Protein AF-A0A8S3YLD1-F1 (afdb_monomer_lite)

Secondary structure (DSSP, 8-state):
-PPPPPSSS--HHHHHTSS-TTSSSS---S--EEEEEPTTT--EEEEETT-SSPPP-

Sequence (57 aa):
MPLAKDLLHPSLEEEEKSKCKLKRLVQSPNTYFMDVKCPGCDKITTVFSHAQTVVLC

pLDDT: mean 89.28, std 7.92, range [51.66, 97.31]

Organism: NCBI:txid100452

Structure (mmCIF, N/CA/C/O backbone):
data_AF-A0A8S3YLD1-F1
#
_entry.id   AF-A0A8S3YLD1-F1
#
loop_
_atom_site.group_PDB
_atom_site.id
_atom_site.type_symbol
_atom_site.label_atom_id
_atom_site.label_alt_id
_a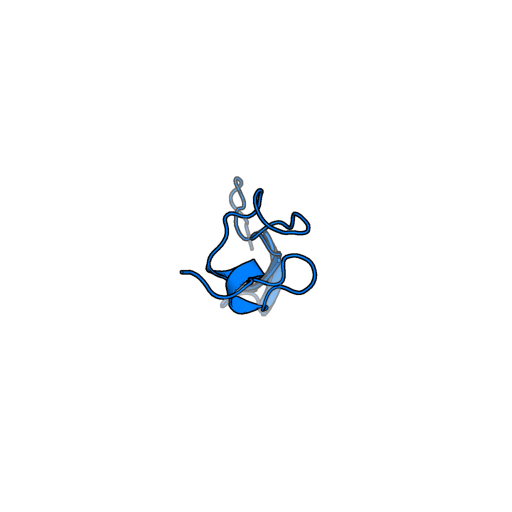tom_site.label_comp_id
_atom_site.label_asym_id
_atom_site.label_entity_id
_atom_site.label_seq_id
_atom_site.pdbx_PDB_ins_code
_atom_site.Cartn_x
_atom_site.Cartn_y
_atom_site.Cartn_z
_atom_site.occupancy
_atom_site.B_iso_or_equiv
_atom_site.auth_seq_id
_atom_site.auth_comp_id
_atom_site.auth_asym_id
_atom_site.auth_atom_id
_atom_site.pdbx_PDB_model_num
ATOM 1 N N . MET A 1 1 ? 32.236 -15.305 -16.322 1.00 51.66 1 MET A N 1
ATOM 2 C CA . MET A 1 1 ? 31.217 -14.960 -17.336 1.00 51.66 1 MET A CA 1
ATOM 3 C C . MET A 1 1 ? 29.865 -15.265 -16.711 1.00 51.66 1 MET A C 1
ATOM 5 O O . MET A 1 1 ? 29.713 -16.412 -16.300 1.00 51.66 1 MET A O 1
ATOM 9 N N . PRO A 1 2 ? 28.923 -14.321 -16.533 1.00 66.12 2 PRO A N 1
ATOM 10 C CA . PRO A 1 2 ? 27.587 -14.736 -16.132 1.00 66.12 2 PRO A CA 1
ATOM 11 C C . PRO A 1 2 ? 27.023 -15.589 -17.274 1.00 66.12 2 PRO A C 1
ATOM 13 O O . PRO A 1 2 ? 27.135 -15.212 -18.441 1.00 66.12 2 PRO A O 1
ATOM 16 N N . LEU A 1 3 ? 26.495 -16.768 -16.943 1.00 77.88 3 LEU A N 1
ATOM 17 C CA . LEU A 1 3 ? 25.656 -17.538 -17.862 1.00 77.88 3 LEU A CA 1
ATOM 18 C C . LEU A 1 3 ? 24.557 -16.620 -18.417 1.00 77.88 3 LEU A C 1
ATOM 20 O O . LEU A 1 3 ? 24.118 -15.699 -17.722 1.00 77.88 3 LEU A O 1
ATOM 24 N N . ALA A 1 4 ? 24.141 -16.852 -19.663 1.00 82.62 4 ALA A N 1
ATOM 25 C CA . ALA A 1 4 ? 23.054 -16.100 -20.281 1.00 82.62 4 ALA A CA 1
ATOM 26 C C . ALA A 1 4 ? 21.836 -16.086 -19.338 1.00 82.62 4 ALA A C 1
ATOM 28 O O . ALA A 1 4 ? 21.310 -17.143 -18.991 1.00 82.62 4 ALA A O 1
ATOM 29 N N . LYS A 1 5 ? 21.437 -14.895 -18.874 1.00 79.62 5 LYS A N 1
ATOM 30 C CA . LYS A 1 5 ? 20.243 -14.715 -18.041 1.00 79.62 5 LYS A CA 1
ATOM 31 C C . LYS A 1 5 ? 19.036 -14.518 -18.943 1.00 79.62 5 LYS A C 1
ATOM 33 O O . LYS A 1 5 ? 19.072 -13.663 -19.826 1.00 79.62 5 LYS A O 1
ATOM 38 N N . ASP A 1 6 ? 17.979 -15.281 -18.689 1.00 86.38 6 ASP A N 1
ATOM 39 C CA . ASP A 1 6 ? 16.689 -15.046 -19.327 1.00 86.38 6 ASP A CA 1
ATOM 40 C C . ASP A 1 6 ? 16.068 -13.764 -18.755 1.00 86.38 6 ASP A C 1
ATOM 42 O O . ASP A 1 6 ? 15.900 -13.617 -17.544 1.00 86.38 6 ASP A O 1
ATOM 46 N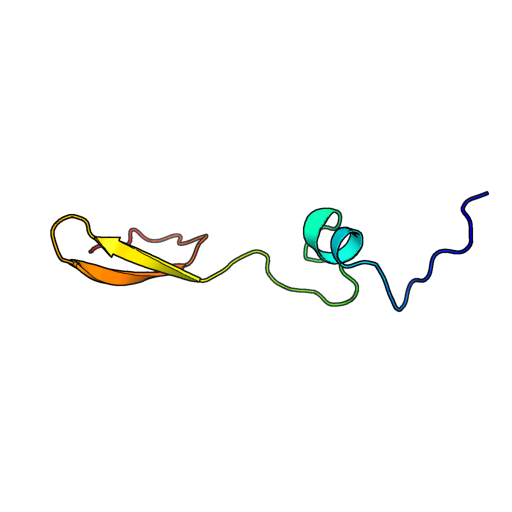 N . LEU A 1 7 ? 15.787 -12.806 -19.637 1.00 86.44 7 LEU A N 1
ATOM 47 C CA . LEU A 1 7 ? 15.187 -11.520 -19.285 1.00 86.44 7 LEU A CA 1
ATOM 48 C C . LEU A 1 7 ? 13.660 -11.540 -19.387 1.00 86.44 7 LEU A C 1
ATOM 50 O O . LEU A 1 7 ? 13.011 -10.675 -18.800 1.00 86.44 7 LEU A O 1
ATOM 54 N N . LEU A 1 8 ? 13.098 -12.485 -20.144 1.00 90.06 8 LEU A N 1
ATOM 55 C CA . LEU A 1 8 ? 11.667 -12.552 -20.431 1.00 90.06 8 LEU A CA 1
ATOM 56 C C . LEU A 1 8 ? 10.915 -13.378 -19.387 1.00 90.06 8 LEU A C 1
ATOM 58 O O . LEU A 1 8 ? 9.765 -13.066 -19.091 1.00 90.06 8 LEU A O 1
ATOM 62 N N . HIS A 1 9 ? 11.571 -14.377 -18.792 1.00 88.69 9 HIS A N 1
ATOM 63 C CA . HIS A 1 9 ? 10.973 -15.247 -17.777 1.00 88.69 9 HIS A CA 1
ATOM 64 C C . HIS A 1 9 ? 11.838 -15.281 -16.505 1.00 88.69 9 HIS A C 1
ATOM 66 O O . HIS A 1 9 ? 12.463 -16.299 -16.196 1.00 88.69 9 HIS A O 1
ATOM 72 N N . PRO A 1 10 ? 11.925 -14.158 -15.763 1.00 86.94 10 PRO A N 1
ATOM 73 C CA . PRO A 1 10 ? 12.614 -14.142 -14.479 1.00 86.94 10 PRO A CA 1
ATOM 74 C C . PRO A 1 10 ? 11.914 -15.071 -13.476 1.00 86.94 10 PRO A C 1
ATOM 76 O O . PRO A 1 10 ? 10.708 -15.304 -13.551 1.00 86.94 10 PRO A O 1
ATOM 79 N N . SER A 1 11 ? 12.661 -15.582 -12.496 1.00 88.94 11 SER A N 1
ATOM 80 C CA . SER A 1 11 ? 12.054 -16.326 -11.392 1.00 88.94 11 SER A CA 1
ATOM 81 C C . SER A 1 11 ? 11.227 -15.398 -10.494 1.00 88.94 11 SER A C 1
ATOM 83 O O . SER A 1 11 ? 11.545 -14.215 -10.339 1.00 88.94 11 SER A O 1
ATOM 85 N N . LEU A 1 12 ? 10.194 -15.946 -9.844 1.00 85.19 12 LEU A N 1
ATOM 86 C CA . LEU A 1 12 ? 9.326 -15.188 -8.930 1.00 85.19 12 LEU A CA 1
ATOM 87 C C . LEU A 1 12 ? 10.116 -14.515 -7.798 1.00 85.19 12 LEU A C 1
ATOM 89 O O . LEU A 1 12 ? 9.825 -13.388 -7.409 1.00 85.19 12 LEU A O 1
ATOM 93 N N . GLU A 1 13 ? 11.159 -15.177 -7.293 1.00 84.31 13 GLU A N 1
ATOM 94 C CA . GLU A 1 13 ? 12.015 -14.609 -6.249 1.00 84.31 13 GLU A CA 1
ATOM 95 C C . GLU A 1 13 ? 12.817 -13.397 -6.738 1.00 84.31 13 GLU A C 1
ATOM 97 O O . GLU A 1 13 ? 12.872 -12.379 -6.039 1.00 84.31 13 GLU A O 1
ATOM 102 N N . GLU A 1 14 ? 13.399 -13.471 -7.943 1.00 81.00 14 GLU A N 1
ATOM 103 C CA . GLU A 1 14 ? 14.117 -12.337 -8.531 1.00 81.00 14 GLU A CA 1
ATOM 104 C C . GLU A 1 14 ? 13.170 -11.170 -8.843 1.00 81.00 14 GLU A C 1
ATOM 106 O O . GLU A 1 14 ? 13.579 -10.011 -8.732 1.00 81.00 14 GLU A O 1
ATOM 111 N N . GLU A 1 15 ? 11.923 -11.440 -9.238 1.00 80.88 15 GLU A N 1
ATOM 112 C CA . GLU A 1 15 ? 10.960 -10.392 -9.573 1.00 80.88 15 GLU A CA 1
ATOM 113 C C . GLU A 1 15 ? 10.361 -9.716 -8.330 1.00 80.88 15 GLU A C 1
ATOM 115 O O . GLU A 1 15 ? 10.389 -8.486 -8.220 1.00 80.88 15 GLU A O 1
ATOM 120 N N . GLU A 1 16 ? 9.861 -10.486 -7.365 1.00 76.19 16 GLU A N 1
ATOM 121 C CA . GLU A 1 16 ? 9.127 -9.927 -6.229 1.00 76.19 16 GLU A CA 1
ATOM 122 C C . GLU A 1 16 ? 10.033 -9.455 -5.091 1.00 76.19 16 GLU A C 1
ATOM 124 O O . GLU A 1 16 ? 9.818 -8.362 -4.559 1.00 76.19 16 GLU A O 1
ATOM 129 N N . LYS A 1 17 ? 11.045 -10.246 -4.713 1.00 78.94 17 LYS A N 1
ATOM 130 C CA . LYS A 1 17 ? 11.793 -10.034 -3.460 1.00 78.94 17 LYS A CA 1
ATOM 131 C C . LYS A 1 17 ? 13.086 -9.252 -3.654 1.00 78.94 17 LYS A C 1
ATOM 133 O O . LYS A 1 17 ? 13.454 -8.463 -2.787 1.00 78.94 17 LYS A O 1
ATOM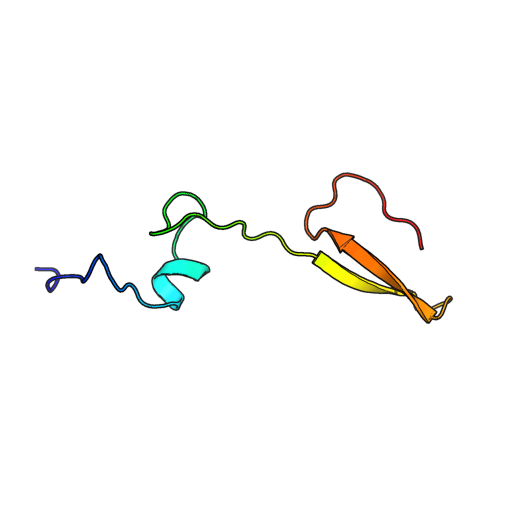 138 N N . SER A 1 18 ? 13.784 -9.461 -4.768 1.00 83.62 18 SER A N 1
ATOM 139 C CA . SER A 1 18 ? 15.120 -8.881 -4.972 1.00 83.62 18 SER A CA 1
ATOM 140 C C . SER A 1 18 ? 15.114 -7.541 -5.710 1.00 83.62 18 SER A C 1
ATOM 142 O O . SER A 1 18 ? 16.051 -6.754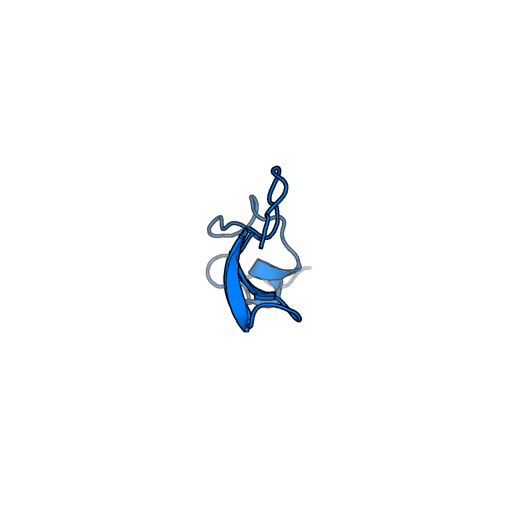 -5.556 1.00 83.62 18 SER A O 1
ATOM 144 N N . LYS A 1 19 ? 14.085 -7.253 -6.518 1.00 89.31 19 LYS A N 1
ATOM 145 C CA . LYS A 1 19 ? 14.001 -6.023 -7.320 1.00 89.31 19 LYS A CA 1
ATOM 146 C C . LYS A 1 19 ? 13.142 -4.955 -6.649 1.00 89.31 19 LYS A C 1
ATOM 148 O O . LYS A 1 19 ? 12.100 -5.220 -6.058 1.00 89.31 19 LYS A O 1
ATOM 153 N N . CYS A 1 20 ? 13.556 -3.698 -6.815 1.00 93.12 20 CYS A N 1
ATOM 154 C CA . CYS A 1 20 ? 12.705 -2.555 -6.491 1.00 93.12 20 CYS A CA 1
ATOM 155 C C . CYS A 1 20 ? 11.437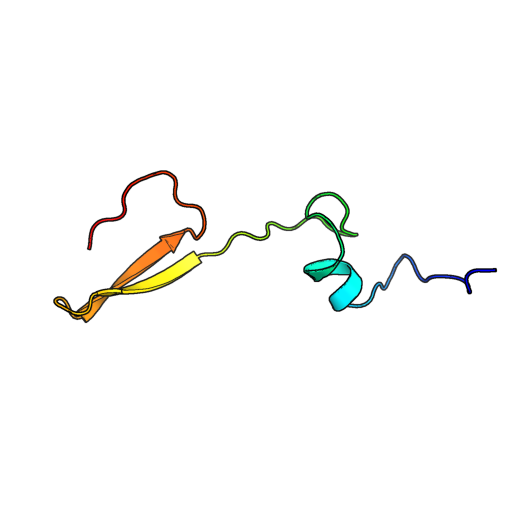 -2.580 -7.361 1.00 93.12 20 CYS A C 1
ATOM 157 O O . CYS A 1 20 ? 11.524 -2.878 -8.552 1.00 93.12 20 CYS A O 1
ATOM 159 N N . LYS A 1 21 ? 10.287 -2.186 -6.795 1.00 92.94 21 LYS A N 1
ATOM 160 C CA . LYS A 1 21 ? 8.963 -2.214 -7.449 1.00 92.94 21 LYS A CA 1
ATOM 161 C C . LYS A 1 21 ? 8.907 -1.566 -8.844 1.00 92.94 21 LYS A C 1
ATOM 163 O O . LYS A 1 21 ? 8.152 -2.018 -9.693 1.00 92.94 21 LYS A O 1
ATOM 168 N N . LEU A 1 22 ? 9.731 -0.540 -9.096 1.00 94.12 22 LEU A N 1
ATOM 169 C CA . LEU A 1 22 ? 9.798 0.168 -10.387 1.00 94.12 22 LEU A CA 1
ATOM 170 C C . LEU A 1 22 ? 10.747 -0.485 -11.412 1.00 94.12 22 LEU A C 1
ATOM 172 O O . LEU A 1 22 ? 10.737 -0.110 -12.579 1.00 94.12 22 LEU A O 1
ATOM 176 N N . LYS A 1 23 ? 11.591 -1.433 -10.987 1.00 92.38 23 LYS A N 1
ATOM 177 C CA . LYS A 1 23 ? 12.605 -2.109 -11.820 1.00 92.38 23 LYS A CA 1
ATOM 178 C C . LYS A 1 23 ? 12.255 -3.572 -12.131 1.00 92.38 23 LYS A C 1
ATOM 180 O O . LYS A 1 23 ? 13.119 -4.328 -12.574 1.00 92.38 23 LYS A O 1
ATOM 185 N N . ARG A 1 24 ? 11.023 -3.990 -11.840 1.00 91.38 24 ARG A N 1
ATOM 186 C CA . ARG A 1 24 ? 10.484 -5.300 -12.236 1.00 91.38 24 ARG A CA 1
ATOM 187 C C . ARG A 1 24 ? 10.245 -5.347 -13.745 1.00 91.38 24 ARG A C 1
ATOM 189 O O . ARG A 1 24 ? 10.254 -4.299 -14.390 1.00 91.38 24 ARG A O 1
ATOM 196 N N . LEU A 1 25 ? 10.048 -6.551 -14.290 1.00 90.19 25 LEU A N 1
ATOM 197 C CA . LEU A 1 25 ? 9.703 -6.713 -15.706 1.00 90.19 25 LEU A CA 1
ATOM 198 C C . LEU A 1 25 ? 8.379 -5.996 -16.001 1.00 90.19 25 LEU A C 1
ATOM 200 O O . LEU A 1 25 ? 8.301 -5.203 -16.937 1.00 90.19 25 LEU A O 1
ATOM 204 N N . VAL A 1 26 ? 7.389 -6.199 -15.129 1.00 91.31 26 VAL A N 1
ATOM 205 C CA . VAL A 1 26 ? 6.167 -5.395 -15.062 1.00 91.31 26 VAL A CA 1
ATOM 206 C C . VAL A 1 26 ? 6.069 -4.773 -13.673 1.00 91.31 26 VAL A C 1
ATOM 208 O O . VAL A 1 26 ? 6.244 -5.439 -12.655 1.00 91.31 26 VAL A O 1
ATOM 211 N N . GLN A 1 27 ? 5.826 -3.466 -13.610 1.00 92.69 27 GLN A N 1
ATOM 212 C CA . GLN A 1 27 ? 5.768 -2.764 -12.331 1.00 92.69 27 GLN A CA 1
ATOM 213 C C . GLN A 1 27 ? 4.484 -3.109 -11.574 1.00 92.69 27 GLN A C 1
ATOM 215 O O . GLN A 1 27 ? 3.387 -3.051 -12.125 1.00 92.69 27 GLN A O 1
ATOM 220 N N . SER A 1 28 ? 4.626 -3.399 -10.284 1.00 91.69 28 SER A N 1
ATOM 221 C CA . SER A 1 28 ? 3.511 -3.676 -9.380 1.00 91.69 28 SER A CA 1
ATOM 222 C C . SER A 1 28 ? 3.781 -3.074 -7.999 1.00 91.69 28 SER A C 1
ATOM 224 O O . SER A 1 28 ? 4.939 -2.976 -7.577 1.00 91.69 28 SER A O 1
ATOM 226 N N . PRO A 1 29 ? 2.748 -2.610 -7.279 1.00 93.62 29 PRO A N 1
ATOM 227 C CA . PRO A 1 29 ? 2.929 -2.083 -5.935 1.00 93.62 29 PRO A CA 1
ATOM 228 C C . PRO A 1 29 ? 3.281 -3.202 -4.945 1.00 93.62 29 PRO A C 1
ATOM 230 O O . PRO A 1 29 ? 2.808 -4.323 -5.061 1.00 93.62 29 PRO A O 1
ATOM 233 N N . ASN A 1 30 ? 4.072 -2.871 -3.920 1.00 92.75 30 ASN A N 1
ATOM 234 C CA . ASN A 1 30 ? 4.300 -3.757 -2.762 1.00 92.75 30 ASN A CA 1
ATOM 235 C C . ASN A 1 30 ? 3.229 -3.586 -1.673 1.00 92.75 30 ASN A C 1
ATOM 237 O O . ASN A 1 30 ? 3.296 -4.203 -0.614 1.00 92.75 30 ASN A O 1
ATOM 241 N N . THR A 1 31 ? 2.301 -2.657 -1.883 1.00 94.81 31 THR A N 1
ATOM 242 C CA . THR A 1 31 ? 1.254 -2.314 -0.927 1.00 94.81 31 THR A CA 1
ATOM 243 C C . THR A 1 31 ? 0.047 -3.216 -1.130 1.00 94.81 31 THR A C 1
ATOM 245 O O . THR A 1 31 ? -0.213 -3.653 -2.247 1.00 94.81 31 THR A O 1
ATOM 248 N N . TYR A 1 32 ? -0.720 -3.445 -0.073 1.00 95.88 32 TYR A N 1
ATOM 249 C CA . TYR A 1 32 ? -1.851 -4.366 -0.080 1.00 95.88 32 TYR A CA 1
ATOM 250 C C . TYR A 1 32 ? -2.924 -3.890 0.900 1.00 95.88 32 TYR A C 1
ATOM 252 O O . TYR A 1 32 ? -2.673 -3.010 1.727 1.00 95.88 32 TYR A O 1
ATOM 260 N N . PHE A 1 33 ? -4.121 -4.455 0.783 1.00 96.62 33 PHE A N 1
ATOM 261 C CA . PHE A 1 33 ? -5.195 -4.282 1.756 1.00 96.62 33 PHE A CA 1
ATOM 262 C C . PHE A 1 33 ? -5.213 -5.475 2.709 1.00 96.62 33 PHE A C 1
ATOM 264 O O . PHE A 1 33 ? -4.867 -6.590 2.320 1.00 96.62 33 PHE A O 1
ATOM 271 N N . MET A 1 34 ? -5.579 -5.224 3.960 1.00 95.94 34 MET A N 1
ATOM 272 C CA . MET A 1 34 ? -5.663 -6.223 5.018 1.00 95.94 34 MET A CA 1
ATOM 273 C C . MET A 1 34 ? -6.998 -6.117 5.733 1.00 95.94 34 MET A C 1
ATOM 275 O O . MET A 1 34 ? -7.462 -5.013 6.008 1.00 95.94 34 MET A O 1
ATOM 279 N N . ASP A 1 35 ? -7.550 -7.260 6.109 1.00 95.25 35 ASP A N 1
ATOM 280 C CA . ASP A 1 35 ? -8.719 -7.336 6.973 1.00 95.25 35 ASP A CA 1
ATOM 281 C C . ASP A 1 35 ? -8.268 -7.373 8.435 1.00 95.25 35 ASP A C 1
ATOM 283 O O . ASP A 1 35 ? -7.670 -8.348 8.898 1.00 95.25 35 ASP A O 1
ATOM 287 N N . VAL A 1 36 ? -8.528 -6.292 9.170 1.00 93.06 36 VAL A N 1
ATOM 288 C CA . VAL A 1 36 ? -8.179 -6.170 10.588 1.00 93.06 36 VAL A CA 1
ATOM 289 C C . VAL A 1 36 ? -9.428 -6.419 11.421 1.00 93.06 36 VAL A C 1
ATOM 291 O O . VAL A 1 36 ? -10.427 -5.713 11.300 1.00 93.06 36 VAL A O 1
ATOM 294 N N . LYS A 1 37 ? -9.373 -7.429 12.291 1.00 94.50 37 LYS A N 1
ATOM 295 C CA . LYS A 1 37 ? -10.444 -7.715 13.248 1.00 94.50 37 LYS A CA 1
ATOM 296 C C . LYS A 1 37 ? -10.193 -6.971 14.561 1.00 94.50 37 LYS A C 1
ATOM 298 O O . LYS A 1 37 ? -9.151 -7.163 15.187 1.00 94.50 37 LYS A O 1
ATOM 303 N N . CYS A 1 38 ? -11.158 -6.167 15.012 1.00 94.06 38 CYS A N 1
ATOM 304 C CA . CYS A 1 38 ? -11.084 -5.525 16.327 1.00 94.06 38 CYS A CA 1
ATOM 305 C C . CYS A 1 38 ? -11.288 -6.544 17.462 1.00 94.06 38 CYS A C 1
ATOM 307 O O . CYS A 1 38 ? -12.314 -7.230 17.468 1.00 94.06 38 CYS A O 1
ATOM 309 N N . PRO A 1 39 ? -10.399 -6.597 18.474 1.00 90.75 39 PRO A N 1
ATOM 310 C CA . PRO A 1 39 ? -10.528 -7.536 19.589 1.00 90.75 39 PRO A CA 1
ATOM 311 C C . PRO A 1 39 ? -11.724 -7.255 20.516 1.00 90.75 39 PRO A C 1
ATOM 313 O O . PRO A 1 39 ? -12.151 -8.158 21.224 1.00 90.75 39 PRO A O 1
ATOM 316 N N . GLY A 1 40 ? -12.270 -6.033 20.529 1.00 92.62 40 GLY A N 1
ATOM 317 C CA . GLY A 1 40 ? -13.403 -5.649 21.388 1.00 92.62 40 GLY A CA 1
ATOM 318 C C . GLY A 1 40 ? -14.763 -5.559 20.689 1.00 92.62 40 GLY A C 1
ATOM 319 O O . GLY A 1 40 ? -15.777 -5.394 21.358 1.00 92.62 40 GLY A O 1
ATOM 320 N N . CYS A 1 41 ? -14.792 -5.625 19.358 1.00 89.06 41 CYS A N 1
ATOM 321 C CA . CYS A 1 41 ? -15.955 -5.244 18.555 1.00 89.06 41 CYS A CA 1
ATOM 322 C C . CYS A 1 41 ? -16.412 -6.335 17.576 1.00 89.06 41 CYS A C 1
ATOM 324 O O . CYS A 1 41 ? -17.452 -6.171 16.943 1.00 89.06 41 CYS A O 1
ATOM 326 N N . ASP A 1 42 ? -15.579 -7.360 17.351 1.00 89.69 42 ASP A N 1
ATOM 327 C CA . ASP A 1 42 ? -15.701 -8.416 16.330 1.00 89.69 42 ASP A CA 1
ATOM 328 C C . ASP A 1 42 ? -15.889 -7.953 14.869 1.00 89.69 42 ASP A C 1
ATOM 330 O O . ASP A 1 42 ? -15.902 -8.781 13.958 1.00 89.69 42 ASP A O 1
ATOM 334 N N . LYS A 1 43 ? -15.963 -6.641 14.616 1.00 93.50 43 LYS A N 1
ATOM 335 C CA . LYS A 1 43 ? -15.996 -6.054 13.276 1.00 93.50 43 LYS A CA 1
ATOM 336 C C . LYS A 1 43 ? -14.657 -6.238 12.568 1.00 93.50 43 LYS A C 1
ATOM 338 O O . LYS A 1 43 ? -13.591 -6.091 13.172 1.00 93.50 43 LYS A O 1
ATOM 343 N N . ILE A 1 44 ? -14.753 -6.521 11.273 1.00 93.75 44 ILE A N 1
ATOM 344 C CA . ILE A 1 44 ? -13.628 -6.610 10.348 1.00 93.75 44 ILE A CA 1
ATOM 345 C C . ILE A 1 44 ? -13.614 -5.329 9.513 1.00 93.75 44 ILE A C 1
ATOM 347 O O . ILE A 1 44 ? -14.623 -4.993 8.890 1.00 93.75 44 ILE A O 1
ATOM 351 N N . THR A 1 45 ? -12.492 -4.614 9.512 1.00 93.75 45 THR A N 1
ATOM 352 C CA . THR A 1 45 ? -12.287 -3.414 8.693 1.00 93.75 45 THR A CA 1
ATOM 353 C C . THR A 1 45 ? -11.164 -3.643 7.685 1.00 93.75 45 THR A C 1
ATOM 355 O O . THR A 1 45 ? -10.121 -4.207 8.009 1.00 93.75 45 THR A O 1
ATOM 358 N N . THR A 1 46 ? -11.376 -3.200 6.444 1.00 94.38 46 THR A N 1
ATOM 359 C CA . THR A 1 46 ? -10.365 -3.255 5.382 1.00 94.38 46 THR A CA 1
ATOM 360 C C . THR A 1 46 ? -9.416 -2.068 5.523 1.00 94.38 46 THR A C 1
ATOM 362 O O . THR A 1 46 ? -9.834 -0.914 5.390 1.00 94.38 46 THR A O 1
ATOM 365 N N . VAL A 1 47 ? -8.135 -2.331 5.758 1.00 95.88 47 VAL A N 1
ATOM 366 C CA . VAL A 1 47 ? -7.103 -1.319 6.000 1.00 95.88 47 VAL A CA 1
ATOM 367 C C . VAL A 1 47 ? -6.023 -1.396 4.932 1.00 95.88 47 VAL A C 1
ATOM 369 O O . VAL A 1 47 ? -5.551 -2.472 4.574 1.00 95.88 47 VAL A O 1
ATOM 372 N N . PHE A 1 48 ? -5.603 -0.241 4.421 1.00 97.31 48 PHE A N 1
ATOM 373 C CA . PHE A 1 48 ? -4.466 -0.162 3.511 1.00 97.31 48 PHE A CA 1
ATOM 374 C C . PHE A 1 48 ? -3.141 -0.278 4.276 1.00 97.31 48 PHE A C 1
ATOM 376 O O . PHE A 1 48 ? -2.941 0.405 5.280 1.00 97.31 48 PHE A O 1
ATOM 383 N N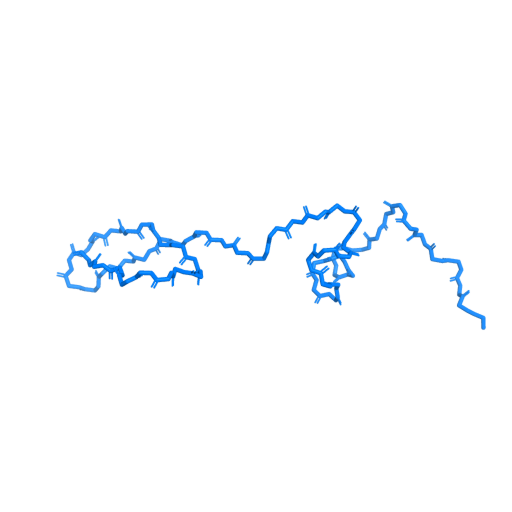 . SER A 1 49 ? -2.201 -1.093 3.784 1.00 96.38 49 SER A N 1
ATOM 384 C CA . SER A 1 49 ? -0.957 -1.404 4.504 1.00 96.38 49 SER A CA 1
ATOM 385 C C . SER A 1 49 ? -0.034 -0.209 4.742 1.00 96.38 49 SER A C 1
ATOM 387 O O . SER A 1 49 ? 0.751 -0.224 5.682 1.00 96.38 49 SER A O 1
ATOM 389 N N . HIS A 1 50 ? -0.132 0.829 3.910 1.00 95.75 50 HIS A N 1
ATOM 390 C CA . HIS A 1 50 ? 0.622 2.079 4.050 1.00 95.75 50 HIS A CA 1
ATOM 391 C C . HIS A 1 50 ? -0.333 3.270 4.234 1.00 95.75 50 HIS A C 1
ATOM 393 O O . HIS A 1 50 ? -0.190 4.300 3.572 1.00 95.75 50 HIS A O 1
ATOM 399 N N . ALA A 1 51 ? -1.368 3.107 5.066 1.00 95.44 51 ALA A N 1
ATOM 400 C CA . ALA A 1 51 ? -2.332 4.166 5.356 1.00 95.44 51 ALA A CA 1
ATOM 401 C C . ALA A 1 51 ? -1.640 5.397 5.968 1.00 95.44 51 ALA A C 1
ATOM 403 O O . ALA A 1 51 ? -0.838 5.281 6.890 1.00 95.44 51 ALA A O 1
ATOM 404 N N . GLN A 1 52 ? -1.964 6.584 5.451 1.00 96.81 52 GLN A N 1
ATOM 405 C CA . GLN A 1 52 ? -1.472 7.860 5.990 1.00 96.81 52 GLN A CA 1
ATOM 406 C C . GLN A 1 52 ? -2.390 8.420 7.085 1.00 96.81 52 GLN A C 1
ATOM 408 O O . GLN A 1 52 ? -1.967 9.230 7.904 1.00 96.81 52 GLN A O 1
ATOM 413 N N . THR A 1 53 ? -3.653 7.998 7.091 1.00 95.25 53 THR A N 1
ATOM 414 C CA . THR A 1 53 ? -4.679 8.431 8.039 1.00 95.25 53 THR A CA 1
ATOM 415 C C . THR A 1 53 ? -4.844 7.418 9.164 1.00 95.25 53 THR A C 1
ATOM 417 O O . THR A 1 53 ? -4.697 6.215 8.950 1.00 95.25 53 THR A O 1
ATOM 420 N N . VAL A 1 54 ? -5.225 7.898 10.349 1.00 92.50 54 VAL A N 1
ATOM 421 C CA . VAL A 1 54 ? -5.605 7.026 11.467 1.00 92.50 54 VAL A CA 1
ATOM 422 C C . VAL A 1 54 ? -6.879 6.271 11.094 1.00 92.50 54 VAL A C 1
ATOM 424 O O . VAL A 1 54 ? -7.888 6.886 10.752 1.00 92.50 54 VAL A O 1
ATOM 427 N N . VAL A 1 55 ? -6.826 4.942 11.158 1.00 89.62 55 VAL A N 1
ATOM 428 C CA . VAL A 1 55 ? -7.995 4.086 10.949 1.00 89.62 55 VAL A CA 1
ATOM 429 C C . VAL A 1 55 ? -8.630 3.793 12.298 1.00 89.62 55 VAL A C 1
ATOM 431 O O . VAL A 1 55 ? -7.977 3.268 13.199 1.00 89.62 55 VAL A O 1
ATOM 434 N N . LEU A 1 56 ? -9.899 4.161 12.434 1.00 89.25 56 LEU A N 1
ATOM 435 C CA . LEU A 1 56 ? -10.707 3.846 13.604 1.00 89.25 56 LEU A CA 1
ATOM 436 C C . LEU A 1 56 ? -11.405 2.500 13.405 1.00 89.25 56 LEU A C 1
ATOM 438 O O . LEU A 1 56 ? -11.670 2.092 12.272 1.00 89.25 56 LEU A O 1
ATOM 442 N N . CYS A 1 57 ? -11.685 1.827 14.518 1.00 86.25 57 CYS A N 1
ATOM 443 C CA . CYS A 1 57 ? -12.549 0.656 14.517 1.00 86.25 57 CYS A CA 1
ATOM 444 C C . CYS A 1 57 ? -14.030 1.046 14.406 1.00 86.25 57 CYS A C 1
ATOM 446 O O . CYS A 1 57 ? -14.415 2.049 15.045 1.00 86.25 57 CYS A O 1
#

Foldseek 3Di:
DPDDDDPPDDDPCCQPPVDDQVPHPDHDDPKDWDFDQDPVPRDTDIDTPPDPDDDDD

InterPro domains:
  IPR000592 Small ribosomal subunit protein eS27 [PF01667] (29-57)
  IPR000592 Small ribosomal subunit protein eS27 [PTHR11594] (1-57)
  IPR011332 Zinc-binding ribosomal protein [SSF57829] (29-57)
  IPR023407 Small ribosomal subunit protein eS27, zinc-binding domain superfamily [G3DSA:2.20.25.100] (1-57)

Radius of gyration: 18.2 Å; chains: 1; bounding box: 47×26×42 Å